Protein AF-A0ABD5DFH9-F1 (afdb_monomer)

Sequence (91 aa):
ELYLGAVVDRSSRRVVFMASTEGGVEIEKVAEETPHLIHKIAIDPLAGPMPYQGRELAFKLGLEGKQVQQFTKIFMGLATIFLERDLALIE

Radius of gyration: 12.54 Å; Cα contacts (8 Å, |Δi|>4): 133; chains: 1; bounding box: 29×32×32 Å

Nearest PDB structures (foldseek):
  2nu6-assembly1_B  TM=1.004E+00  e=1.531E-14  Escherichia coli
  1jll-assembly1_B  TM=1.005E+00  e=3.663E-14  Escherichia coli
  6mgg-assembly1_B  TM=9.913E-01  e=1.070E-10  Francisella tularensis subsp. tularensis SCHU S4
  5cae-assembly1_B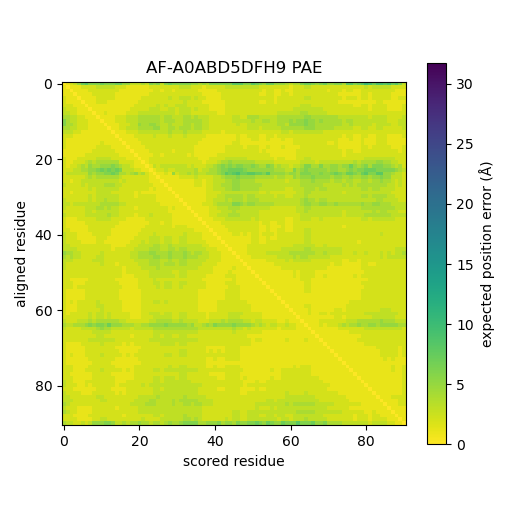  TM=9.542E-01  e=1.018E-07  Sus scrofa
  8z02-assembly1_B  TM=9.653E-01  e=1.574E-07  Homo sapiens

Mean predicted aligned error: 2.19 Å

Organism: Acinetobacter baumannii (NCBI:txid470)

Structure (mmCIF, N/CA/C/O backbone):
data_AF-A0ABD5DFH9-F1
#
_entry.id   AF-A0ABD5DFH9-F1
#
loop_
_atom_site.group_PDB
_atom_site.id
_atom_site.type_symbol
_atom_site.label_atom_id
_atom_site.label_alt_id
_atom_site.label_comp_id
_atom_site.label_asym_id
_atom_site.label_entity_id
_atom_site.label_seq_id
_atom_site.pdbx_PDB_ins_code
_atom_site.Cartn_x
_atom_site.Cartn_y
_atom_site.Cartn_z
_atom_site.occupancy
_atom_site.B_iso_or_equiv
_atom_site.auth_seq_id
_atom_site.auth_comp_id
_atom_site.auth_asym_id
_atom_site.auth_atom_id
_atom_site.pdbx_PDB_model_num
ATOM 1 N N . GLU A 1 1 ? -3.599 2.463 15.975 1.00 89.12 1 GLU A N 1
ATOM 2 C CA . GLU A 1 1 ? -2.332 2.291 15.227 1.00 89.12 1 GLU A CA 1
ATOM 3 C C . GLU A 1 1 ? -2.682 1.773 13.834 1.00 89.12 1 GLU A C 1
ATOM 5 O O . GLU A 1 1 ? -3.823 1.376 13.657 1.00 89.12 1 GLU A O 1
ATOM 10 N N . LEU A 1 2 ? -1.794 1.845 12.839 1.00 96.88 2 LEU A N 1
ATOM 11 C CA . LEU A 1 2 ? -2.069 1.367 11.471 1.00 96.88 2 LEU A CA 1
ATOM 12 C C . LEU A 1 2 ? -1.033 0.317 11.072 1.00 96.88 2 LEU A C 1
ATOM 14 O O . LEU A 1 2 ? 0.101 0.387 11.538 1.00 96.88 2 LEU A O 1
ATOM 18 N N . TYR A 1 3 ? -1.412 -0.596 10.181 1.00 97.81 3 TYR A N 1
ATOM 19 C CA . TYR A 1 3 ? -0.496 -1.523 9.519 1.00 97.81 3 TYR A CA 1
ATOM 20 C C . T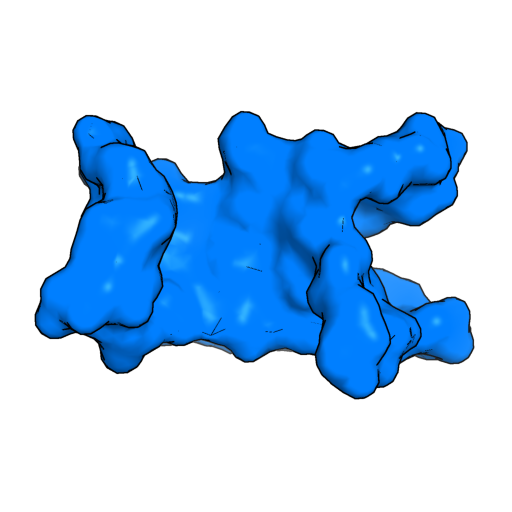YR A 1 3 ? -0.187 -1.043 8.096 1.00 97.81 3 TYR A C 1
ATOM 22 O O . TYR A 1 3 ? -1.104 -0.653 7.364 1.00 97.81 3 TYR A O 1
ATOM 30 N N . LEU A 1 4 ? 1.082 -1.111 7.685 1.00 97.94 4 LEU A N 1
ATOM 31 C CA . LEU A 1 4 ? 1.512 -0.919 6.300 1.00 97.94 4 LEU A CA 1
ATOM 32 C C . LEU A 1 4 ? 2.693 -1.842 5.996 1.00 97.94 4 LEU A C 1
ATOM 34 O O . LEU A 1 4 ? 3.802 -1.579 6.436 1.00 97.94 4 LEU A O 1
ATOM 38 N N . GLY A 1 5 ? 2.465 -2.862 5.177 1.00 97.69 5 GLY A N 1
ATOM 39 C CA . GLY A 1 5 ? 3.498 -3.812 4.777 1.00 97.69 5 GLY A CA 1
ATOM 40 C C . GLY A 1 5 ? 3.604 -3.969 3.267 1.00 97.69 5 GLY A C 1
ATOM 41 O O . GLY A 1 5 ? 2.714 -3.558 2.516 1.00 97.69 5 GLY A O 1
ATOM 42 N N . ALA A 1 6 ? 4.688 -4.586 2.808 1.00 98.25 6 ALA A N 1
ATOM 43 C CA . ALA A 1 6 ? 4.857 -4.985 1.417 1.00 98.25 6 ALA A CA 1
ATOM 44 C C . ALA A 1 6 ? 5.591 -6.315 1.292 1.00 98.25 6 ALA A C 1
ATOM 46 O O . ALA A 1 6 ? 6.539 -6.582 2.024 1.00 98.25 6 ALA A O 1
ATOM 47 N N . VAL A 1 7 ? 5.173 -7.127 0.321 1.00 97.88 7 VAL A N 1
ATOM 48 C CA . VAL A 1 7 ? 5.783 -8.424 -0.002 1.00 97.88 7 VAL A CA 1
ATOM 49 C C . VAL A 1 7 ? 5.782 -8.668 -1.505 1.00 97.88 7 VAL A C 1
ATOM 51 O O . VAL A 1 7 ? 4.994 -8.079 -2.247 1.00 97.88 7 VAL A O 1
ATOM 54 N N . VAL A 1 8 ? 6.621 -9.595 -1.966 1.00 97.75 8 VAL A N 1
ATOM 55 C CA . VAL A 1 8 ? 6.480 -10.171 -3.308 1.00 97.75 8 VAL A CA 1
ATOM 56 C C . VAL A 1 8 ? 5.396 -11.249 -3.275 1.00 97.75 8 VAL A C 1
ATOM 58 O O . VAL A 1 8 ? 5.624 -12.368 -2.812 1.00 97.75 8 VAL A O 1
ATOM 61 N N . ASP A 1 9 ? 4.214 -10.933 -3.800 1.00 96.88 9 ASP A N 1
ATOM 62 C CA . ASP A 1 9 ? 3.150 -11.915 -3.978 1.00 96.88 9 ASP A CA 1
ATOM 63 C C . ASP A 1 9 ? 3.492 -12.834 -5.155 1.00 96.88 9 ASP A C 1
ATOM 65 O O . ASP A 1 9 ? 3.534 -12.423 -6.318 1.00 96.88 9 ASP A O 1
ATOM 69 N N . ARG A 1 10 ? 3.730 -14.110 -4.846 1.00 95.50 10 ARG A N 1
ATOM 70 C CA . ARG A 1 10 ? 4.099 -15.134 -5.830 1.00 95.50 10 ARG A CA 1
ATOM 71 C C . ARG A 1 10 ? 2.955 -15.506 -6.769 1.00 95.50 10 ARG A C 1
ATOM 73 O O . ARG A 1 10 ? 3.233 -15.942 -7.882 1.00 95.50 10 ARG A O 1
ATOM 80 N N . SER A 1 11 ? 1.701 -15.331 -6.350 1.00 95.25 11 SER A N 1
ATOM 81 C CA . SER A 1 11 ? 0.534 -15.647 -7.178 1.00 95.25 11 SER A CA 1
ATOM 82 C C . SER A 1 11 ? 0.401 -14.640 -8.319 1.00 95.25 11 SER A C 1
ATOM 84 O O . SER A 1 11 ? 0.427 -14.999 -9.499 1.00 95.25 11 SER A O 1
ATOM 86 N N . SER A 1 12 ? 0.362 -13.349 -7.977 1.00 95.44 12 SER A N 1
ATOM 87 C CA . SER A 1 12 ? 0.304 -12.271 -8.969 1.00 95.44 12 SER A CA 1
ATOM 88 C C . SER A 1 12 ? 1.660 -11.971 -9.622 1.00 95.44 12 SER A C 1
ATOM 90 O O . SER A 1 12 ? 1.703 -11.398 -10.714 1.00 95.44 12 SER A O 1
ATOM 92 N N . ARG A 1 13 ? 2.769 -12.402 -9.002 1.00 96.75 13 ARG A N 1
ATOM 93 C CA . ARG A 1 13 ? 4.156 -12.069 -9.377 1.00 96.75 13 ARG A CA 1
ATOM 94 C C . ARG A 1 13 ? 4.368 -10.558 -9.380 1.00 96.75 13 ARG A C 1
ATOM 96 O O . ARG A 1 13 ? 4.854 -9.988 -10.362 1.00 96.75 13 ARG A O 1
ATOM 103 N N . ARG A 1 14 ? 3.923 -9.902 -8.311 1.00 97.31 14 ARG A N 1
ATOM 104 C CA . ARG A 1 14 ? 3.997 -8.449 -8.126 1.00 97.31 14 ARG A CA 1
ATOM 105 C C . ARG A 1 14 ? 4.449 -8.122 -6.712 1.00 97.31 14 ARG A C 1
ATOM 107 O O . ARG A 1 14 ? 4.195 -8.886 -5.786 1.00 97.31 14 ARG A O 1
ATOM 114 N N . VAL A 1 15 ? 5.076 -6.960 -6.551 1.00 98.06 15 VAL A N 1
ATOM 115 C CA . VAL A 1 15 ? 5.198 -6.343 -5.227 1.00 98.06 15 VAL A CA 1
ATOM 116 C C . VAL A 1 15 ? 3.808 -5.865 -4.832 1.00 98.06 15 VAL A C 1
ATOM 118 O O . VAL A 1 15 ? 3.180 -5.115 -5.582 1.00 98.06 15 VAL A O 1
ATOM 121 N N . VAL A 1 16 ? 3.310 -6.327 -3.692 1.00 98.25 16 VAL A N 1
ATOM 122 C CA . VAL A 1 16 ? 1.986 -5.990 -3.175 1.00 98.25 16 VAL A CA 1
ATOM 123 C C . VAL A 1 16 ? 2.148 -5.280 -1.845 1.00 98.25 16 VAL A C 1
ATOM 125 O O . VAL A 1 16 ? 2.693 -5.846 -0.902 1.00 98.25 16 VAL A O 1
ATOM 128 N N . PHE A 1 17 ? 1.641 -4.053 -1.782 1.00 98.38 17 PHE A N 1
ATOM 129 C CA . PHE A 1 17 ? 1.462 -3.317 -0.539 1.00 98.38 17 PHE A CA 1
ATOM 130 C C . PHE A 1 17 ? 0.136 -3.697 0.105 1.00 98.38 17 PHE A C 1
ATOM 132 O O . PHE A 1 17 ? -0.872 -3.860 -0.587 1.00 98.38 17 PHE A O 1
ATOM 139 N N . MET A 1 18 ? 0.143 -3.807 1.425 1.00 98.25 18 MET A N 1
ATOM 140 C CA . MET A 1 18 ? -1.001 -4.139 2.261 1.00 98.25 18 MET A CA 1
ATOM 141 C C . MET A 1 18 ? -1.132 -3.078 3.345 1.00 98.25 18 MET A C 1
ATOM 143 O O . MET A 1 18 ? -0.137 -2.711 3.962 1.00 98.25 18 MET A O 1
ATOM 147 N N . ALA A 1 19 ? -2.344 -2.596 3.589 1.00 98.19 19 ALA A N 1
ATOM 148 C CA . ALA A 1 19 ? -2.615 -1.669 4.674 1.00 98.19 19 ALA A CA 1
ATOM 149 C C . ALA A 1 19 ? -3.894 -2.054 5.421 1.00 98.19 19 ALA A C 1
ATOM 151 O O . ALA A 1 19 ? -4.843 -2.531 4.798 1.00 98.19 19 ALA A O 1
ATOM 152 N N . SER A 1 20 ? -3.913 -1.844 6.738 1.00 98.19 20 SER A N 1
ATOM 153 C CA . SER A 1 20 ? -5.063 -2.142 7.602 1.00 98.19 20 SER A CA 1
ATOM 154 C C . SER A 1 20 ? -5.170 -1.144 8.758 1.00 98.19 20 SER A C 1
ATOM 156 O O . SER A 1 20 ? -4.164 -0.581 9.203 1.00 98.19 20 SER A O 1
ATOM 158 N N . THR A 1 21 ? -6.392 -0.929 9.250 1.00 97.38 21 THR A N 1
ATOM 159 C CA . THR A 1 21 ? -6.656 -0.190 10.496 1.00 97.38 21 THR A CA 1
ATOM 160 C C . THR A 1 21 ? -6.255 -0.974 11.743 1.00 97.38 21 THR A C 1
ATOM 162 O O . THR A 1 21 ? -6.087 -0.381 12.804 1.00 97.38 21 THR A O 1
ATOM 165 N N . GLU A 1 22 ? -6.042 -2.283 11.610 1.00 96.12 22 GLU A N 1
ATOM 166 C CA . GLU A 1 22 ? -5.663 -3.194 12.693 1.00 96.12 22 GLU A CA 1
ATOM 167 C C . GLU A 1 22 ? -4.143 -3.183 12.935 1.00 96.12 22 GLU A C 1
ATOM 169 O O . GLU A 1 22 ? -3.471 -4.209 12.860 1.00 96.12 22 GLU A O 1
ATOM 174 N N . GLY A 1 23 ? -3.568 -2.000 13.174 1.00 93.62 23 GLY A N 1
ATOM 175 C CA . GLY A 1 23 ? -2.166 -1.890 13.585 1.00 93.62 23 GLY A CA 1
ATOM 176 C C . GLY A 1 23 ? -1.943 -2.411 15.009 1.00 93.62 23 GLY A C 1
ATOM 177 O O . GLY A 1 23 ? -2.815 -2.259 15.864 1.00 93.62 23 GLY A O 1
ATOM 178 N N . GLY A 1 24 ? -0.765 -2.989 15.266 1.00 91.38 24 GLY A N 1
ATOM 179 C CA . GLY A 1 24 ? -0.404 -3.550 16.578 1.00 91.38 24 GLY A CA 1
ATOM 180 C C . GLY A 1 24 ? -0.878 -4.993 16.806 1.00 91.38 24 GLY A C 1
ATOM 181 O O . GLY A 1 24 ? -0.753 -5.513 17.914 1.00 91.38 24 GLY A O 1
ATOM 182 N N . VAL A 1 25 ? -1.407 -5.645 15.766 1.00 91.00 25 VAL A N 1
ATOM 183 C CA . VAL A 1 25 ? -1.822 -7.056 15.747 1.00 91.00 25 VAL A CA 1
ATOM 184 C C . VAL A 1 25 ? -1.041 -7.785 14.650 1.00 91.00 25 VAL A C 1
ATOM 186 O O . VAL A 1 25 ? -0.715 -7.181 13.630 1.00 91.00 25 VAL A O 1
ATOM 189 N N . GLU A 1 26 ? -0.752 -9.076 14.842 1.00 92.44 26 GLU A N 1
ATOM 190 C CA . GLU A 1 26 ? -0.163 -9.925 13.797 1.00 92.44 26 GLU A CA 1
ATOM 191 C C . GLU A 1 26 ? -1.046 -9.918 12.543 1.00 92.44 26 GLU A C 1
ATOM 193 O O . GLU A 1 26 ? -2.240 -10.244 12.597 1.00 92.44 26 GLU A O 1
ATOM 198 N N . ILE A 1 27 ? -0.466 -9.537 11.404 1.00 93.62 27 ILE A N 1
ATOM 199 C CA . ILE A 1 27 ? -1.223 -9.344 10.165 1.00 93.62 27 ILE A CA 1
ATOM 200 C C . ILE A 1 27 ? -1.817 -10.654 9.641 1.00 93.62 27 ILE A C 1
ATOM 202 O O . ILE A 1 27 ? -2.872 -10.647 9.008 1.00 93.62 27 ILE A O 1
ATOM 206 N N . GLU A 1 28 ? -1.190 -11.788 9.943 1.00 93.25 28 GLU A N 1
ATOM 207 C CA . GLU A 1 28 ? -1.668 -13.130 9.624 1.00 93.25 28 GLU A CA 1
ATOM 208 C C . GLU A 1 28 ? -3.013 -13.412 10.292 1.00 93.25 28 GLU A C 1
ATOM 210 O O . GLU A 1 28 ? -3.922 -13.935 9.647 1.00 93.25 28 GLU A O 1
ATOM 215 N N . LYS A 1 29 ? -3.174 -12.991 11.551 1.00 95.94 29 LYS A N 1
ATOM 216 C CA . LYS A 1 29 ? -4.431 -13.145 12.284 1.00 95.94 29 LYS A CA 1
ATOM 217 C C . LYS A 1 29 ? -5.542 -12.311 11.654 1.00 95.94 29 LYS A C 1
ATOM 219 O O . LYS A 1 29 ? -6.651 -12.801 11.460 1.00 95.94 29 LYS A O 1
ATOM 224 N N . VAL A 1 30 ? -5.239 -11.070 11.273 1.00 96.06 30 VAL A N 1
ATOM 225 C CA . VAL A 1 30 ? -6.187 -10.204 10.550 1.00 96.06 30 VAL A CA 1
ATOM 226 C C . VAL A 1 30 ? -6.543 -10.815 9.191 1.00 96.06 30 VAL A C 1
ATOM 228 O O . VAL A 1 30 ? -7.698 -10.775 8.774 1.00 96.06 30 VAL A O 1
ATOM 231 N N . ALA A 1 31 ? -5.580 -11.427 8.498 1.00 95.12 31 ALA A N 1
ATOM 232 C CA . ALA A 1 31 ? -5.815 -12.082 7.215 1.00 95.12 31 ALA A CA 1
ATOM 233 C C . ALA A 1 31 ? -6.705 -13.333 7.330 1.00 95.12 31 ALA A C 1
ATOM 235 O O . ALA A 1 31 ? -7.423 -13.643 6.379 1.00 95.12 31 ALA A O 1
ATOM 236 N N . GLU A 1 32 ? -6.671 -14.035 8.462 1.00 96.50 32 GLU A N 1
ATOM 237 C CA . GLU A 1 32 ? -7.506 -15.209 8.728 1.00 96.50 32 GLU A CA 1
ATOM 238 C C . GLU A 1 32 ? -8.908 -14.826 9.228 1.00 96.50 32 GLU A C 1
ATOM 240 O O . GLU A 1 32 ? -9.910 -15.291 8.683 1.00 96.50 32 GLU A O 1
ATOM 245 N N . GLU A 1 33 ? -8.994 -13.953 10.234 1.00 97.12 33 GLU A N 1
ATOM 246 C CA . GLU A 1 33 ? -10.252 -13.627 10.917 1.00 97.12 33 GLU A CA 1
ATOM 247 C C . GLU A 1 33 ? -11.055 -12.538 10.191 1.00 97.12 33 GLU A C 1
ATOM 249 O O . GLU A 1 33 ? -12.280 -12.624 10.066 1.00 97.12 33 GLU A O 1
ATOM 254 N N . THR A 1 34 ? -10.380 -11.496 9.699 1.00 96.25 34 THR A N 1
ATOM 255 C CA . THR A 1 34 ? -11.006 -10.291 9.134 1.00 96.25 34 THR A CA 1
ATOM 256 C C . THR A 1 34 ? -10.332 -9.828 7.831 1.00 96.25 34 THR A C 1
ATOM 258 O O . THR A 1 34 ? -9.992 -8.652 7.679 1.00 96.25 34 THR A O 1
ATOM 261 N N . PRO A 1 35 ? -10.215 -10.695 6.799 1.00 95.81 35 PRO A N 1
ATOM 262 C CA . PRO A 1 35 ? -9.446 -10.408 5.578 1.00 95.81 35 PRO A CA 1
ATOM 263 C C . PRO A 1 35 ? -9.895 -9.153 4.816 1.00 95.81 35 PRO A C 1
ATOM 265 O O . PRO A 1 35 ? -9.116 -8.560 4.072 1.00 95.81 35 PRO A O 1
ATOM 268 N N . HIS A 1 36 ? -11.152 -8.740 4.984 1.00 96.12 36 HIS A N 1
ATOM 269 C CA . HIS A 1 36 ? -11.728 -7.553 4.351 1.00 96.12 36 HIS A CA 1
ATOM 270 C C . HIS A 1 36 ? -11.173 -6.227 4.903 1.00 96.12 36 HIS A C 1
ATOM 272 O O . HIS A 1 36 ? -11.316 -5.202 4.236 1.00 96.12 36 HIS A O 1
ATOM 278 N N . LEU A 1 37 ? -10.520 -6.245 6.072 1.00 97.00 37 LEU A N 1
ATOM 279 C CA . LEU A 1 37 ? -9.821 -5.090 6.647 1.00 97.00 37 LEU A CA 1
ATOM 280 C C . LEU A 1 37 ? -8.417 -4.892 6.052 1.00 97.00 37 LEU A C 1
ATOM 282 O O . LEU A 1 37 ? -7.787 -3.866 6.293 1.00 97.00 37 LEU A O 1
ATOM 286 N N . ILE A 1 38 ? -7.925 -5.839 5.241 1.00 97.94 38 ILE A N 1
ATOM 287 C CA . ILE A 1 38 ? -6.636 -5.720 4.557 1.00 97.94 38 ILE A CA 1
ATOM 288 C C . ILE A 1 38 ? -6.853 -5.200 3.140 1.00 97.94 38 ILE A C 1
ATOM 290 O O . ILE A 1 38 ? -7.345 -5.890 2.243 1.00 97.94 38 ILE A O 1
ATOM 294 N N . HIS A 1 39 ? -6.404 -3.976 2.904 1.00 98.25 39 HIS A N 1
ATOM 295 C CA . HIS A 1 39 ? -6.441 -3.343 1.597 1.00 98.25 39 HIS A CA 1
ATOM 296 C C . HIS A 1 39 ? -5.126 -3.566 0.865 1.00 98.25 39 HIS A C 1
ATOM 298 O O . HIS A 1 39 ? -4.061 -3.267 1.397 1.00 98.25 39 HIS A O 1
ATOM 304 N N . LYS A 1 40 ? -5.197 -4.076 -0.367 1.00 97.81 40 LYS A N 1
ATOM 305 C CA . LYS A 1 40 ? -4.016 -4.448 -1.154 1.00 97.81 40 LYS A CA 1
ATOM 306 C C . LYS A 1 40 ? -3.883 -3.604 -2.413 1.00 97.81 40 LYS A C 1
ATOM 308 O O . LYS A 1 40 ? -4.888 -3.313 -3.061 1.00 97.81 40 LYS A O 1
ATOM 313 N N . ILE A 1 41 ? -2.648 -3.276 -2.786 1.00 98.00 41 ILE A N 1
ATOM 314 C CA . ILE A 1 41 ? -2.301 -2.691 -4.083 1.00 98.00 41 ILE A CA 1
ATOM 315 C C . ILE A 1 41 ? -1.066 -3.382 -4.653 1.00 98.00 41 ILE A C 1
ATOM 317 O O . ILE A 1 41 ? -0.029 -3.447 -4.002 1.00 98.00 41 ILE A O 1
ATOM 321 N N . ALA A 1 42 ? -1.170 -3.852 -5.895 1.00 98.12 42 ALA A N 1
ATOM 322 C CA . ALA A 1 42 ? -0.040 -4.369 -6.655 1.00 98.12 42 ALA A CA 1
ATOM 323 C C . ALA A 1 42 ? 0.681 -3.238 -7.403 1.00 98.12 42 ALA A C 1
ATOM 325 O O . ALA A 1 42 ? 0.044 -2.409 -8.055 1.00 98.12 42 ALA A O 1
ATOM 326 N N . ILE A 1 43 ? 2.009 -3.230 -7.341 1.00 97.81 43 ILE A N 1
ATOM 327 C CA . ILE A 1 43 ? 2.853 -2.316 -8.109 1.00 97.81 43 ILE A CA 1
ATOM 328 C C . ILE A 1 43 ? 3.038 -2.873 -9.518 1.00 97.81 43 ILE A C 1
ATOM 330 O O . ILE A 1 43 ? 3.448 -4.022 -9.695 1.00 97.81 43 ILE A O 1
ATOM 334 N N . ASP A 1 44 ? 2.734 -2.057 -10.525 1.00 96.81 44 ASP A N 1
ATOM 335 C CA . ASP A 1 44 ? 3.022 -2.398 -11.912 1.00 96.81 44 ASP A CA 1
ATOM 336 C C . ASP A 1 44 ? 4.539 -2.276 -12.157 1.00 96.81 44 ASP A C 1
ATOM 338 O O . ASP A 1 44 ? 5.118 -1.233 -11.849 1.00 96.81 44 ASP A O 1
ATOM 342 N N . PRO A 1 45 ? 5.213 -3.313 -12.684 1.00 95.25 45 PRO A N 1
ATOM 343 C CA . PRO A 1 45 ? 6.666 -3.298 -12.844 1.00 95.25 45 PRO A CA 1
ATOM 344 C C . PRO A 1 45 ? 7.154 -2.325 -13.926 1.00 95.25 45 PRO A C 1
ATOM 346 O O . PRO A 1 45 ? 8.319 -1.943 -13.905 1.00 95.25 45 PRO A O 1
ATOM 349 N N . LEU A 1 46 ? 6.295 -1.942 -14.876 1.00 96.56 46 LEU A N 1
ATOM 350 C CA . LEU A 1 46 ? 6.624 -0.977 -15.920 1.00 96.56 46 LEU A CA 1
ATOM 351 C C . LEU A 1 46 ? 6.430 0.457 -15.421 1.00 96.56 46 LEU A C 1
ATOM 353 O O . LEU A 1 46 ? 7.278 1.309 -15.669 1.00 96.56 46 LEU A O 1
ATOM 357 N N . ALA A 1 47 ? 5.315 0.729 -14.738 1.00 96.38 47 ALA A N 1
ATOM 358 C CA . ALA A 1 47 ? 5.006 2.076 -14.254 1.00 96.38 47 ALA A CA 1
ATOM 359 C C . ALA A 1 47 ? 5.707 2.426 -12.929 1.00 96.38 47 ALA A C 1
ATOM 361 O O . ALA A 1 47 ? 5.943 3.602 -12.655 1.00 96.38 47 ALA A O 1
ATOM 362 N N . GLY A 1 48 ? 6.032 1.425 -12.108 1.00 97.06 48 GLY A N 1
ATOM 363 C CA . GLY A 1 48 ? 6.504 1.622 -10.741 1.00 97.06 48 GLY A CA 1
ATOM 364 C C . GLY A 1 48 ? 5.388 2.062 -9.781 1.00 97.06 48 GLY A C 1
ATOM 365 O O . GLY A 1 48 ? 4.203 2.049 -10.136 1.00 97.06 48 GLY A O 1
ATOM 366 N N . PRO A 1 49 ? 5.735 2.419 -8.530 1.00 97.69 49 PRO A N 1
ATOM 367 C CA . PRO A 1 49 ? 4.762 2.917 -7.568 1.00 97.69 49 PRO A CA 1
ATOM 368 C C . PRO A 1 49 ? 4.248 4.294 -7.981 1.00 97.69 49 PRO A C 1
ATOM 370 O O . PRO A 1 49 ? 5.019 5.187 -8.327 1.00 97.69 49 PRO A O 1
ATOM 373 N N . MET A 1 50 ? 2.932 4.479 -7.907 1.00 98.31 50 MET A N 1
ATOM 374 C CA . MET A 1 50 ? 2.267 5.705 -8.333 1.00 98.31 50 MET A CA 1
ATOM 375 C C . MET A 1 50 ? 1.537 6.382 -7.168 1.00 98.31 50 MET A C 1
ATOM 377 O O . MET A 1 50 ? 0.866 5.710 -6.384 1.00 98.31 50 MET A O 1
ATOM 381 N N . PRO A 1 51 ? 1.531 7.727 -7.080 1.00 98.25 51 PRO A N 1
ATOM 382 C CA . PRO A 1 51 ? 0.898 8.430 -5.961 1.00 98.25 51 PRO A CA 1
ATOM 383 C C . PRO A 1 51 ? -0.599 8.143 -5.767 1.00 98.25 51 PRO A C 1
ATOM 385 O O . PRO A 1 51 ? -1.113 8.318 -4.665 1.00 98.25 51 PRO A O 1
ATOM 388 N N . TYR A 1 52 ? -1.327 7.733 -6.813 1.00 98.31 52 TYR A N 1
ATOM 389 C CA . TYR A 1 52 ? -2.745 7.386 -6.672 1.00 98.31 52 TYR A CA 1
ATOM 390 C C . TYR A 1 52 ? -2.951 6.128 -5.817 1.00 98.31 52 TYR A C 1
ATOM 392 O O . TYR A 1 52 ? -3.934 6.067 -5.090 1.00 98.31 52 TYR A O 1
ATOM 400 N N . GLN A 1 53 ? -2.007 5.184 -5.850 1.00 98.50 53 GLN A N 1
ATOM 401 C CA . GLN A 1 53 ? -2.048 3.942 -5.078 1.00 98.50 53 GLN A CA 1
ATOM 402 C C . GLN A 1 53 ? -1.939 4.228 -3.577 1.00 98.50 53 GLN A C 1
ATOM 404 O O . GLN A 1 53 ? -2.736 3.735 -2.782 1.00 98.50 53 GLN A O 1
ATOM 409 N N . GLY A 1 54 ? -1.005 5.109 -3.198 1.00 98.38 54 GLY A N 1
ATOM 410 C CA . GLY A 1 54 ? -0.870 5.576 -1.819 1.00 98.38 54 GLY A CA 1
ATOM 411 C C . GLY A 1 54 ? -2.114 6.321 -1.329 1.00 98.38 54 GLY A C 1
ATOM 412 O O . GLY A 1 54 ? -2.560 6.095 -0.207 1.00 98.38 54 GLY A O 1
ATOM 413 N N . ARG A 1 55 ? -2.728 7.156 -2.180 1.00 98.50 55 ARG A N 1
ATOM 414 C CA . ARG A 1 55 ? -3.997 7.827 -1.848 1.00 98.50 55 ARG A CA 1
ATOM 415 C C . ARG A 1 55 ? -5.149 6.844 -1.689 1.00 98.50 55 ARG A C 1
ATOM 417 O O . ARG A 1 55 ? -5.944 7.005 -0.774 1.00 98.50 55 ARG A O 1
ATOM 424 N N . GLU A 1 56 ? -5.242 5.844 -2.558 1.00 98.50 56 GLU A N 1
ATOM 425 C CA . GLU A 1 56 ? -6.287 4.824 -2.486 1.00 98.50 56 GLU A CA 1
ATOM 426 C C . GLU A 1 56 ? -6.228 4.062 -1.159 1.00 98.50 56 GLU A C 1
ATOM 428 O O . GLU A 1 56 ? -7.246 3.946 -0.481 1.00 98.50 56 GLU A O 1
ATOM 433 N N . LEU A 1 57 ? -5.039 3.605 -0.752 1.00 98.31 57 LEU A N 1
ATOM 434 C CA . LEU A 1 57 ? -4.849 2.972 0.554 1.00 98.31 57 LEU A CA 1
ATOM 435 C C . LEU A 1 57 ? -5.186 3.935 1.697 1.00 98.31 57 LEU A C 1
ATOM 437 O O . LEU A 1 57 ? -5.927 3.558 2.598 1.00 98.31 57 LEU A O 1
ATOM 441 N N . ALA A 1 58 ?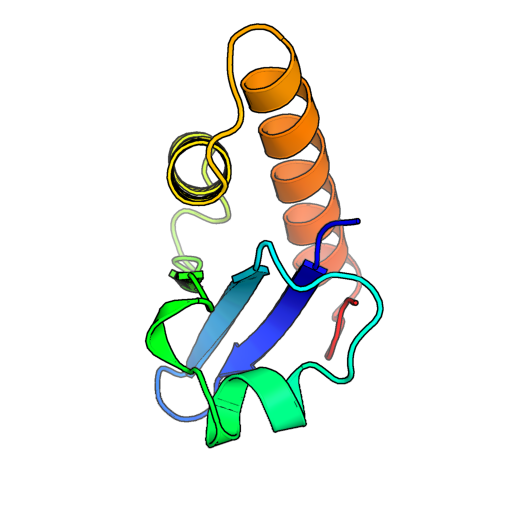 -4.727 5.189 1.633 1.00 98.44 58 ALA A N 1
ATOM 442 C CA . ALA A 1 58 ? -5.042 6.188 2.652 1.00 98.44 58 ALA A CA 1
ATOM 443 C C . ALA A 1 58 ? -6.557 6.392 2.831 1.00 98.44 58 ALA A C 1
ATOM 445 O O . ALA A 1 58 ? -7.038 6.427 3.960 1.00 98.44 58 ALA A O 1
ATOM 446 N N . PHE A 1 59 ? -7.317 6.484 1.735 1.00 98.25 59 PHE A N 1
ATOM 447 C CA . PHE A 1 59 ? -8.772 6.626 1.804 1.00 98.25 59 PHE A CA 1
ATOM 448 C C . PHE A 1 59 ? -9.461 5.370 2.334 1.00 98.25 59 PHE A C 1
ATOM 450 O O . PHE A 1 59 ? -10.403 5.490 3.112 1.00 98.25 59 PHE A O 1
ATOM 457 N N . LYS A 1 60 ? -8.992 4.170 1.967 1.00 97.88 60 LYS A N 1
ATOM 458 C CA . LYS A 1 60 ? -9.540 2.915 2.508 1.00 97.88 60 LYS A CA 1
ATOM 459 C C . LYS A 1 60 ? -9.303 2.776 4.017 1.00 97.88 60 LYS A C 1
ATOM 461 O O . LYS A 1 60 ? -10.152 2.236 4.710 1.00 97.88 60 LYS A O 1
ATOM 466 N N . LEU A 1 61 ? -8.209 3.342 4.529 1.00 97.88 61 LEU A N 1
ATOM 467 C CA . LEU A 1 61 ? -7.928 3.453 5.965 1.00 97.88 61 LEU A CA 1
ATOM 468 C C . LEU A 1 61 ? -8.724 4.564 6.676 1.00 97.88 61 LEU A C 1
ATOM 470 O O . LEU A 1 61 ? -8.542 4.766 7.874 1.00 97.88 61 LEU A O 1
ATOM 474 N N . GLY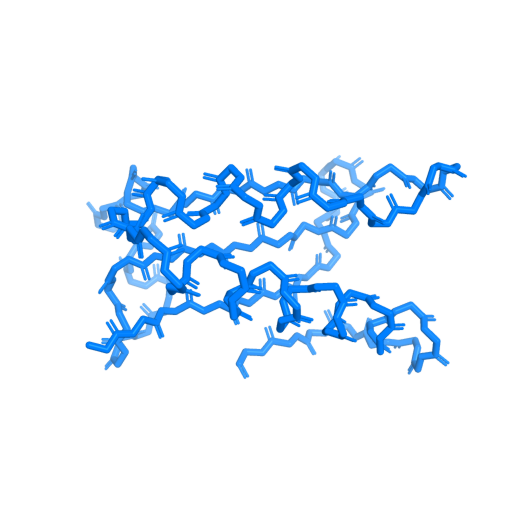 A 1 62 ? -9.555 5.326 5.956 1.00 97.69 62 GLY A N 1
ATOM 475 C CA . GLY A 1 62 ? -10.308 6.448 6.520 1.00 97.69 62 GLY A CA 1
ATOM 476 C C . GLY A 1 62 ? -9.454 7.675 6.857 1.00 97.69 62 GLY A C 1
ATOM 477 O O . GLY A 1 62 ? -9.860 8.490 7.681 1.00 97.69 62 GLY A O 1
ATOM 478 N N . LEU A 1 63 ? -8.265 7.822 6.258 1.00 98.12 63 LEU A N 1
ATOM 479 C CA . LEU A 1 63 ? -7.427 9.007 6.454 1.00 98.12 63 LEU A CA 1
ATOM 480 C C . LEU A 1 63 ? -7.967 10.203 5.670 1.00 98.12 63 LEU A C 1
ATOM 482 O O . LEU A 1 63 ? -8.426 10.072 4.533 1.00 98.12 63 LEU A O 1
ATOM 486 N N . GLU A 1 64 ? -7.809 11.399 6.238 1.00 97.81 64 GLU A N 1
ATOM 487 C CA . GLU A 1 64 ? -8.356 12.629 5.663 1.00 97.81 64 GLU A CA 1
ATOM 488 C C . GLU A 1 64 ? -7.344 13.785 5.618 1.00 97.81 64 GLU A C 1
ATOM 490 O O . GLU A 1 64 ? -6.338 13.837 6.337 1.00 97.81 64 GLU 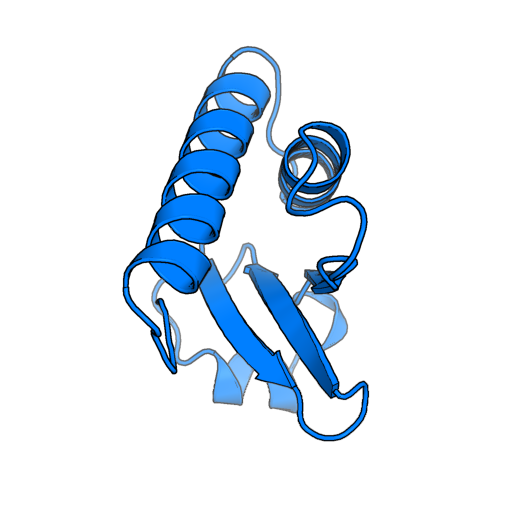A O 1
ATOM 495 N N . GLY A 1 65 ? -7.608 14.749 4.731 1.00 96.81 65 GLY A N 1
ATOM 496 C CA . GLY A 1 65 ? -6.859 16.001 4.631 1.00 96.81 65 GLY A CA 1
ATOM 497 C C . GLY A 1 65 ? -5.345 15.805 4.483 1.00 96.81 65 GLY A C 1
ATOM 498 O O . GLY A 1 65 ? -4.858 15.221 3.513 1.00 96.81 65 GLY A O 1
ATOM 499 N N . LYS A 1 66 ? -4.576 16.325 5.447 1.00 97.75 66 LYS A N 1
ATOM 500 C CA . LYS A 1 66 ? -3.103 16.259 5.428 1.00 97.75 66 LYS A CA 1
ATOM 501 C C . LYS A 1 66 ? -2.566 14.839 5.629 1.00 97.75 66 LYS A C 1
ATOM 503 O O . LYS A 1 66 ? -1.480 14.541 5.133 1.00 97.75 66 LYS A O 1
ATOM 508 N N . GLN A 1 67 ? -3.311 13.968 6.312 1.00 98.06 67 GLN A N 1
ATOM 509 C CA . GLN A 1 67 ? -2.871 12.599 6.595 1.00 98.06 67 GLN A CA 1
ATOM 510 C C . GLN A 1 67 ? -2.753 11.780 5.308 1.00 98.06 67 GLN A C 1
ATOM 512 O O . GLN A 1 67 ? -1.790 11.040 5.145 1.00 98.06 67 GLN A O 1
ATOM 517 N N . VAL A 1 68 ? -3.647 12.001 4.338 1.00 98.50 68 VAL A N 1
ATOM 518 C CA . VAL A 1 68 ? -3.578 11.360 3.013 1.00 98.50 68 VAL A CA 1
ATOM 519 C C . VAL A 1 68 ? -2.260 11.681 2.307 1.00 98.50 68 VAL A C 1
ATOM 521 O O . VAL A 1 68 ? -1.627 10.799 1.727 1.00 98.50 68 VAL A O 1
ATOM 524 N N . GLN A 1 69 ? -1.80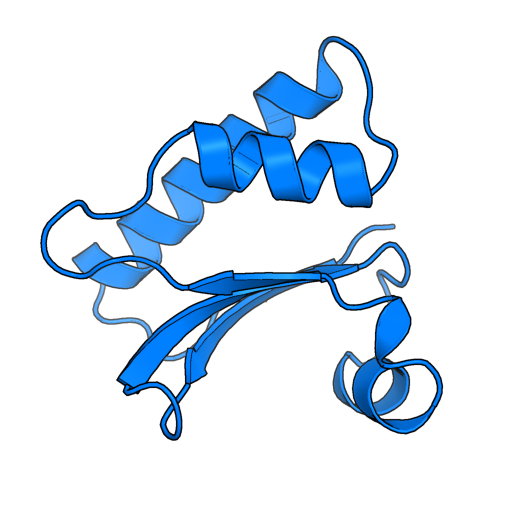8 12.937 2.375 1.00 98.12 69 GLN A N 1
ATOM 525 C CA . GLN A 1 69 ? -0.549 13.359 1.755 1.00 98.12 69 GLN A CA 1
ATOM 526 C C . GLN A 1 69 ? 0.664 12.754 2.471 1.00 98.12 69 GLN A C 1
ATOM 528 O O . GLN A 1 69 ? 1.595 12.290 1.812 1.00 98.12 69 GLN A O 1
ATOM 533 N N . GLN A 1 70 ? 0.643 12.722 3.807 1.00 98.50 70 GLN A N 1
ATOM 534 C CA . GLN A 1 70 ? 1.698 12.100 4.612 1.00 98.50 70 GLN A CA 1
ATOM 535 C C . GLN A 1 70 ? 1.798 10.598 4.335 1.00 98.50 70 GLN A C 1
ATOM 537 O O . GLN A 1 70 ? 2.882 10.113 4.016 1.00 98.50 70 GLN A O 1
ATOM 542 N N . PHE A 1 71 ? 0.669 9.889 4.360 1.00 98.62 71 PHE A N 1
ATOM 543 C CA . PHE A 1 71 ? 0.605 8.464 4.053 1.00 98.62 71 PHE A CA 1
ATOM 544 C C . PHE A 1 71 ? 1.092 8.177 2.631 1.00 98.62 71 PHE A C 1
ATOM 546 O O . PHE A 1 71 ? 1.935 7.310 2.431 1.00 98.62 71 PHE A O 1
ATOM 553 N N . THR A 1 72 ? 0.637 8.955 1.642 1.00 98.56 72 THR A N 1
ATOM 554 C CA . THR A 1 72 ? 1.081 8.793 0.248 1.00 98.56 72 THR A CA 1
ATOM 555 C C . THR A 1 72 ? 2.596 8.955 0.130 1.00 98.56 72 THR A C 1
ATOM 557 O O . THR A 1 72 ? 3.240 8.184 -0.575 1.00 98.56 72 THR A O 1
ATOM 560 N N . LYS A 1 73 ? 3.190 9.926 0.836 1.00 98.62 73 LYS A N 1
ATOM 561 C CA . LYS A 1 73 ? 4.645 10.122 0.846 1.00 98.62 73 LYS A CA 1
ATOM 562 C C . LYS A 1 73 ? 5.383 8.935 1.474 1.00 98.62 73 LYS A C 1
ATOM 564 O O . LYS A 1 73 ? 6.405 8.525 0.932 1.00 98.62 73 LYS A O 1
ATOM 569 N N . ILE A 1 74 ? 4.868 8.390 2.578 1.00 98.56 74 ILE A N 1
ATOM 570 C CA . ILE A 1 74 ? 5.429 7.198 3.235 1.00 98.56 74 ILE A CA 1
ATOM 571 C C . ILE A 1 74 ? 5.360 5.997 2.290 1.00 98.56 74 ILE A C 1
ATOM 573 O O . ILE A 1 74 ? 6.389 5.385 2.027 1.00 98.56 74 ILE A O 1
ATOM 577 N N . PHE A 1 75 ? 4.189 5.722 1.709 1.00 98.62 75 PHE A N 1
ATOM 578 C CA . PHE A 1 75 ? 3.998 4.660 0.719 1.00 98.62 75 PHE A CA 1
ATOM 579 C C . PHE A 1 75 ? 5.003 4.768 -0.434 1.00 98.62 75 PHE A C 1
ATOM 581 O O . PHE A 1 75 ? 5.685 3.796 -0.743 1.00 98.62 75 PHE A O 1
ATOM 588 N N . MET A 1 76 ? 5.138 5.955 -1.035 1.00 98.56 76 MET A N 1
ATOM 589 C CA . MET A 1 76 ? 6.074 6.165 -2.142 1.00 98.56 76 MET A CA 1
ATOM 590 C C . MET A 1 76 ? 7.520 5.897 -1.715 1.00 98.56 76 MET A C 1
ATOM 592 O O . MET A 1 76 ? 8.244 5.218 -2.433 1.00 98.56 76 MET A O 1
ATOM 596 N N . GLY A 1 77 ? 7.930 6.382 -0.539 1.00 98.44 77 GLY A N 1
ATOM 597 C CA . GLY A 1 77 ? 9.279 6.156 -0.017 1.00 98.44 77 GLY A CA 1
ATOM 598 C C . GLY A 1 77 ? 9.569 4.681 0.262 1.00 98.44 77 GLY A C 1
ATOM 599 O O . GLY A 1 77 ? 10.613 4.179 -0.146 1.00 98.44 77 GLY A O 1
ATOM 600 N N . LEU A 1 78 ? 8.634 3.971 0.899 1.00 98.50 78 LEU A N 1
ATOM 601 C CA . LEU A 1 78 ? 8.767 2.538 1.166 1.00 98.50 78 LEU A CA 1
ATOM 602 C C . LEU A 1 78 ? 8.794 1.727 -0.130 1.00 98.50 78 LEU A C 1
ATOM 604 O O . LEU A 1 78 ? 9.614 0.826 -0.257 1.00 98.50 78 LEU A O 1
ATOM 608 N N . ALA A 1 79 ? 7.960 2.068 -1.114 1.00 98.00 79 ALA A N 1
ATOM 609 C CA . ALA A 1 79 ? 7.959 1.397 -2.409 1.00 98.00 79 ALA A CA 1
ATOM 610 C C . ALA A 1 79 ? 9.264 1.623 -3.182 1.00 98.00 79 ALA A C 1
ATOM 612 O O . ALA A 1 79 ? 9.798 0.679 -3.759 1.00 98.00 79 ALA A O 1
ATOM 613 N N . THR A 1 80 ? 9.815 2.840 -3.148 1.00 97.62 80 THR A N 1
ATOM 614 C CA . THR A 1 80 ? 11.144 3.121 -3.701 1.00 97.62 80 THR A CA 1
ATOM 615 C C . THR A 1 80 ? 12.215 2.280 -3.011 1.00 97.62 80 THR A C 1
ATOM 617 O O . THR A 1 80 ? 12.969 1.596 -3.694 1.00 97.62 80 THR A O 1
ATOM 620 N N . ILE A 1 81 ? 12.253 2.259 -1.675 1.00 98.19 81 ILE 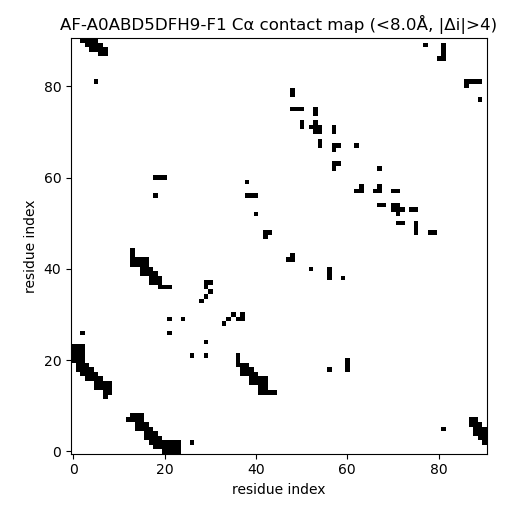A N 1
ATOM 621 C CA . ILE A 1 81 ? 13.242 1.470 -0.924 1.00 98.19 81 ILE A CA 1
ATOM 622 C C . ILE A 1 81 ? 13.094 -0.028 -1.216 1.00 98.19 81 ILE A C 1
ATOM 624 O O . ILE A 1 81 ? 14.104 -0.703 -1.392 1.00 98.19 81 ILE A O 1
ATOM 628 N N . PHE A 1 82 ? 11.862 -0.541 -1.310 1.00 98.31 82 PHE A N 1
ATOM 629 C CA . PHE A 1 82 ? 11.596 -1.947 -1.621 1.00 98.31 82 PHE A CA 1
ATOM 630 C C . PHE A 1 82 ? 12.272 -2.371 -2.928 1.00 98.31 82 PHE A C 1
ATOM 632 O O . PHE A 1 82 ? 12.916 -3.416 -2.979 1.00 98.31 82 PHE A O 1
ATOM 639 N N . LEU A 1 83 ? 12.153 -1.536 -3.964 1.00 96.12 83 LEU A N 1
ATOM 640 C CA . LEU A 1 83 ? 12.715 -1.801 -5.288 1.00 96.12 83 LEU A CA 1
ATOM 641 C C . LEU A 1 83 ? 14.222 -1.517 -5.361 1.00 96.12 83 LEU A C 1
ATOM 643 O O . LEU A 1 83 ? 14.959 -2.300 -5.943 1.00 96.12 83 LEU A O 1
ATOM 647 N N . GLU A 1 84 ? 14.699 -0.418 -4.774 1.00 97.69 84 GLU A N 1
ATOM 648 C CA . GLU A 1 84 ? 16.111 -0.009 -4.857 1.00 97.69 84 GLU A CA 1
ATOM 649 C C . GLU A 1 84 ? 17.056 -0.831 -3.974 1.00 97.69 84 GLU A C 1
ATOM 651 O O . GLU A 1 84 ? 18.277 -0.775 -4.149 1.00 97.69 84 GLU A O 1
ATOM 656 N N . ARG A 1 85 ? 16.517 -1.524 -2.967 1.00 98.00 85 ARG A N 1
ATOM 657 C CA . ARG A 1 85 ? 17.292 -2.315 -2.000 1.00 98.00 85 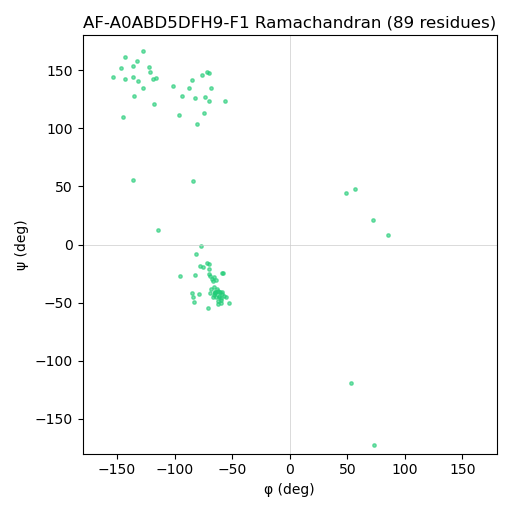ARG A CA 1
ATOM 658 C C . ARG A 1 85 ? 17.012 -3.810 -2.085 1.00 98.00 85 ARG A C 1
ATOM 660 O O . ARG A 1 85 ? 17.423 -4.528 -1.179 1.00 98.00 85 ARG A O 1
ATOM 667 N N . ASP A 1 86 ? 16.333 -4.254 -3.143 1.00 96.50 86 ASP A N 1
ATOM 668 C CA . ASP A 1 86 ? 15.990 -5.661 -3.376 1.00 96.50 86 ASP A CA 1
ATOM 669 C C . ASP A 1 86 ? 15.354 -6.319 -2.138 1.00 96.50 86 ASP A C 1
ATOM 671 O O . ASP A 1 86 ? 15.720 -7.423 -1.724 1.00 96.50 86 ASP A O 1
ATOM 675 N N . LEU A 1 87 ? 14.417 -5.612 -1.495 1.00 97.69 87 LEU A N 1
ATOM 676 C CA . LEU A 1 87 ? 13.785 -6.115 -0.280 1.00 97.69 87 LEU A CA 1
ATOM 677 C C . LEU A 1 87 ? 12.833 -7.270 -0.597 1.00 97.69 87 LEU A C 1
ATOM 679 O O . LEU A 1 87 ? 12.181 -7.317 -1.638 1.00 97.69 87 LEU A O 1
ATOM 683 N N . ALA A 1 88 ? 12.719 -8.194 0.354 1.00 96.88 88 ALA A N 1
ATOM 684 C CA . ALA A 1 88 ? 11.736 -9.273 0.299 1.00 96.88 88 ALA A CA 1
ATOM 685 C C . ALA A 1 88 ? 10.449 -8.944 1.080 1.00 96.88 88 ALA A C 1
ATOM 687 O O . ALA A 1 88 ? 9.386 -9.475 0.750 1.00 96.88 88 ALA A O 1
ATOM 688 N N . LEU A 1 89 ? 10.554 -8.087 2.103 1.00 97.00 89 LEU A N 1
ATOM 689 C CA . LEU A 1 89 ? 9.500 -7.750 3.062 1.00 97.00 89 LEU A CA 1
ATOM 690 C C . LEU A 1 89 ? 9.719 -6.335 3.632 1.00 97.00 89 LEU A C 1
ATOM 692 O O . LEU A 1 89 ? 10.860 -5.941 3.878 1.00 97.00 89 LEU A O 1
ATOM 696 N N . ILE A 1 90 ? 8.623 -5.613 3.870 1.00 96.56 90 ILE A N 1
ATOM 697 C CA . ILE A 1 90 ? 8.525 -4.412 4.718 1.00 96.56 90 ILE A CA 1
ATOM 698 C C . ILE A 1 90 ? 7.322 -4.595 5.648 1.00 96.56 90 ILE A C 1
ATOM 700 O O . ILE A 1 90 ? 6.287 -5.071 5.179 1.00 96.56 90 ILE A O 1
ATOM 704 N N . GLU A 1 91 ? 7.455 -4.166 6.905 1.00 92.69 91 GLU A N 1
ATOM 705 C CA . GLU A 1 91 ? 6.387 -4.061 7.910 1.00 92.69 91 GLU A CA 1
ATOM 706 C C . GLU A 1 91 ? 6.627 -2.868 8.847 1.00 92.69 91 GLU A C 1
ATOM 708 O O . GLU A 1 91 ? 7.818 -2.598 9.144 1.00 92.69 91 GLU A O 1
#

Foldseek 3Di:
DKDWKWAQDPVVRFIKIWIALPPPDDVVVCCVPPVVRIDIDT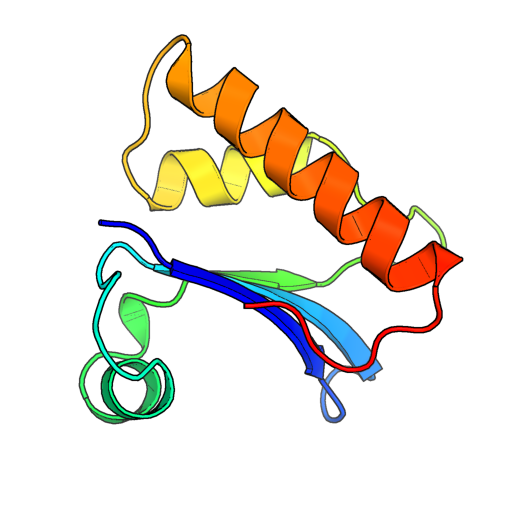ADPVVFDDLVRQLVRCVSNVHDDVVSVVSSVVVNVVSVCCVVVVDRMDD

InterPro domains:
  IPR013650 ATP-grasp fold, succinyl-CoA synthetase-type [PF08442] (1-91)

pLDDT: mean 97.06, std 1.83, range [89.12, 98.62]

Secondary structure (DSSP, 8-state):
--EEEEEEETTTTEEEEEEES-TTS-HHHHHHH-GGG-EEEEPBTTTB--HHHHHHHHHHTT--THHHHHHHHHHHHHHHHHHHTT-SEE-

Solvent-accessible surface area (backbone atoms only — not comparable to full-atom values): 5149 Å² total; per-residue (Å²): 103,66,37,61,32,34,35,67,39,77,87,83,68,29,48,32,39,37,36,27,65,67,25,98,53,66,64,67,55,42,55,71,78,44,45,87,56,54,47,75,49,72,42,47,89,86,78,44,80,52,69,67,59,26,38,51,53,24,50,77,63,68,43,55,80,71,49,25,56,53,46,19,52,49,45,51,52,52,51,50,48,38,66,79,63,73,53,69,68,51,112